Protein AF-A0A1T0CC29-F1 (afdb_monomer_lite)

Secondary structure (DSSP, 8-state):
-HHHHHHHHHHHHHHHHHHHHHSPPPPGGGSPPTT---SPEEPTTT-PEE---TT---------HHHHHHHHHHHHHHHHHHHHHHHHTT-HHHHHHHHHHHHHHHTT---SSHHHHHHHHHHHHT-

Foldseek 3Di:
DVVVVVVVVVVVVVVVVCCCVVPPPDDPVVDDDDPDPPDFDAAPQPRHGDDPDPPPPDPPPPDPPPPVVCVLVVVLVVLVVVLVVCVVVVPVVSNVVSVVVNVVVVVPHDHNDPVSVVVVCVVPVVD

Structure (mmCIF, N/CA/C/O backbone):
data_AF-A0A1T0CC29-F1
#
_entry.id   AF-A0A1T0CC29-F1
#
loop_
_atom_site.group_PDB
_atom_site.id
_atom_site.type_symbol
_atom_site.label_atom_id
_atom_site.label_alt_id
_atom_site.label_comp_id
_atom_site.label_asym_id
_atom_site.label_entity_id
_atom_site.label_seq_id
_atom_site.pdbx_PDB_ins_code
_atom_site.Cartn_x
_atom_site.Cartn_y
_atom_site.Cartn_z
_atom_site.occupancy
_atom_site.B_iso_or_equiv
_atom_site.auth_seq_id
_atom_site.auth_comp_id
_atom_site.auth_asym_id
_atom_site.auth_atom_id
_atom_site.pdbx_PDB_model_num
ATOM 1 N N . MET A 1 1 ? 28.973 0.158 -42.341 1.00 74.31 1 MET A N 1
ATOM 2 C CA . MET A 1 1 ? 28.301 -1.069 -41.853 1.00 74.31 1 MET A CA 1
ATOM 3 C C . MET A 1 1 ? 28.835 -1.481 -40.480 1.00 74.31 1 MET A C 1
ATOM 5 O O . MET A 1 1 ? 28.083 -1.382 -39.524 1.00 74.31 1 MET A O 1
ATOM 9 N N . PHE A 1 2 ? 30.124 -1.812 -40.326 1.00 85.44 2 PHE A N 1
ATOM 10 C CA . PHE A 1 2 ? 30.694 -2.274 -39.042 1.00 85.44 2 PHE A CA 1
ATOM 11 C C . PHE A 1 2 ? 30.529 -1.283 -37.868 1.00 85.44 2 PHE A C 1
ATOM 13 O O . PHE A 1 2 ? 30.089 -1.675 -36.795 1.00 85.44 2 PHE A O 1
ATOM 20 N N . ALA A 1 3 ? 30.774 0.013 -38.098 1.00 90.25 3 ALA A N 1
ATOM 21 C CA . ALA A 1 3 ? 30.620 1.057 -37.074 1.00 90.25 3 ALA A CA 1
ATOM 22 C C . ALA A 1 3 ? 29.175 1.236 -36.564 1.00 90.25 3 ALA A C 1
ATOM 24 O O . ALA A 1 3 ? 28.957 1.625 -35.425 1.00 90.25 3 ALA A O 1
ATOM 25 N N . PHE A 1 4 ? 28.174 0.943 -37.395 1.00 94.19 4 PHE A N 1
ATOM 26 C CA . PHE A 1 4 ? 26.773 1.019 -36.979 1.00 94.19 4 PHE A CA 1
ATOM 27 C C . PHE A 1 4 ? 26.412 -0.152 -36.054 1.00 94.19 4 PHE A C 1
ATOM 29 O O . PHE A 1 4 ? 25.737 0.025 -35.044 1.00 94.19 4 PHE A O 1
ATOM 36 N N . ILE A 1 5 ? 26.936 -1.341 -36.364 1.00 94.81 5 ILE A N 1
ATOM 37 C CA . ILE A 1 5 ? 26.711 -2.563 -35.584 1.00 94.81 5 ILE A CA 1
ATOM 38 C C . ILE A 1 5 ? 27.358 -2.450 -34.197 1.00 94.81 5 ILE A C 1
ATOM 40 O O . ILE A 1 5 ? 26.744 -2.826 -33.200 1.00 94.81 5 ILE A O 1
ATOM 44 N N . THR A 1 6 ? 28.568 -1.889 -34.106 1.00 94.88 6 THR A N 1
ATOM 45 C CA . THR A 1 6 ? 29.257 -1.713 -32.817 1.00 94.88 6 THR A CA 1
ATOM 46 C C . THR A 1 6 ? 28.526 -0.733 -31.899 1.00 94.88 6 THR A C 1
ATOM 48 O O . THR A 1 6 ? 28.416 -0.996 -30.703 1.00 94.88 6 THR A O 1
ATOM 51 N N . ILE A 1 7 ? 27.964 0.351 -32.445 1.00 95.81 7 ILE A N 1
ATOM 52 C CA . ILE A 1 7 ? 27.182 1.327 -31.671 1.00 95.81 7 ILE A CA 1
ATOM 53 C C . ILE A 1 7 ? 25.928 0.678 -31.069 1.00 95.81 7 ILE A C 1
ATOM 55 O O . ILE A 1 7 ? 25.677 0.865 -29.882 1.00 95.81 7 ILE A O 1
ATOM 59 N N . LEU A 1 8 ? 25.182 -0.127 -31.835 1.00 95.81 8 LEU A N 1
ATOM 60 C CA . LEU A 1 8 ? 23.988 -0.826 -31.330 1.00 95.81 8 LEU A CA 1
ATOM 61 C C . LEU A 1 8 ? 24.307 -1.814 -30.198 1.00 95.81 8 LEU A C 1
ATOM 63 O O . LEU A 1 8 ? 23.538 -1.945 -29.243 1.00 95.81 8 LEU A O 1
ATOM 67 N N . PHE A 1 9 ? 25.449 -2.499 -30.281 1.00 96.62 9 PHE A N 1
ATOM 68 C CA . PHE A 1 9 ? 25.894 -3.405 -29.223 1.00 96.62 9 PHE A CA 1
ATOM 69 C C . PHE A 1 9 ? 26.269 -2.649 -27.946 1.00 96.62 9 PHE A C 1
ATOM 71 O O . PHE A 1 9 ? 25.841 -3.027 -26.855 1.00 96.62 9 PHE A O 1
ATOM 78 N N . ILE A 1 10 ? 27.029 -1.558 -28.080 1.00 96.44 10 ILE A N 1
ATOM 79 C CA . ILE A 1 10 ? 27.452 -0.733 -26.945 1.00 96.44 10 ILE A CA 1
ATOM 80 C C . ILE A 1 10 ? 26.234 -0.131 -26.237 1.00 96.44 10 ILE A C 1
ATOM 82 O O . ILE A 1 10 ? 26.121 -0.248 -25.018 1.00 96.44 10 ILE A O 1
ATOM 86 N N . THR A 1 11 ? 25.287 0.455 -26.974 1.00 94.81 11 THR A N 1
ATOM 87 C CA . THR A 1 11 ? 24.081 1.040 -26.369 1.00 94.81 11 THR A CA 1
ATOM 88 C C . THR A 1 11 ? 23.212 -0.015 -25.686 1.00 94.81 11 THR A C 1
ATOM 90 O O . THR A 1 11 ? 22.706 0.247 -24.597 1.00 94.81 11 THR A O 1
ATOM 93 N N . SER A 1 12 ? 23.100 -1.224 -26.246 1.00 94.38 12 SER A N 1
ATOM 94 C CA . SER A 1 12 ? 22.354 -2.332 -25.629 1.00 94.38 12 SER A CA 1
ATOM 95 C C . SER A 1 12 ? 22.965 -2.782 -24.299 1.00 94.38 12 SER A C 1
ATOM 97 O O . SER A 1 12 ? 22.245 -2.956 -23.315 1.00 94.38 12 SER A O 1
ATOM 99 N N . ILE A 1 13 ? 24.294 -2.926 -24.240 1.00 96.31 13 ILE A N 1
ATOM 100 C CA . ILE A 1 13 ? 25.009 -3.306 -23.011 1.00 96.31 13 ILE A CA 1
ATOM 101 C C . ILE A 1 13 ? 24.879 -2.208 -21.952 1.00 96.31 13 ILE A C 1
ATOM 103 O O . ILE A 1 13 ? 24.594 -2.501 -20.789 1.00 96.31 13 ILE A O 1
ATOM 107 N N . ILE A 1 14 ? 25.042 -0.944 -22.354 1.00 94.94 14 ILE A N 1
ATOM 108 C CA . ILE A 1 14 ? 24.904 0.206 -21.456 1.00 94.94 14 ILE A CA 1
ATOM 109 C C . ILE A 1 14 ? 23.484 0.262 -20.881 1.00 94.94 14 ILE A C 1
ATOM 111 O O . ILE A 1 14 ? 23.326 0.323 -19.663 1.00 94.94 14 ILE A O 1
ATOM 115 N N . MET A 1 15 ? 22.451 0.178 -21.726 1.00 93.44 15 MET A N 1
ATOM 116 C CA . MET A 1 15 ? 21.058 0.167 -21.272 1.00 93.44 15 MET A CA 1
ATOM 117 C C . MET A 1 15 ? 20.790 -0.987 -20.303 1.00 93.44 15 MET A C 1
ATOM 119 O O . MET A 1 15 ? 20.244 -0.752 -19.228 1.00 93.44 15 MET A O 1
ATOM 123 N N . TRP A 1 16 ? 21.227 -2.211 -20.616 1.00 93.12 16 TRP A N 1
ATOM 124 C CA . TRP A 1 16 ? 21.063 -3.361 -19.720 1.00 93.12 16 TRP A CA 1
ATOM 125 C C . TRP A 1 16 ? 21.700 -3.133 -18.341 1.00 93.12 16 TRP A C 1
ATOM 127 O O . TRP A 1 16 ? 21.058 -3.386 -17.318 1.00 93.12 16 TRP A O 1
ATOM 137 N N . GLY A 1 17 ? 22.927 -2.604 -18.301 1.00 94.38 17 GLY A N 1
ATOM 138 C CA . GLY A 1 17 ? 23.616 -2.277 -17.051 1.00 94.38 17 GLY A CA 1
ATOM 139 C C . GLY A 1 17 ? 22.861 -1.233 -16.225 1.00 94.38 17 GLY A C 1
ATOM 140 O O . GLY A 1 17 ? 22.626 -1.439 -15.033 1.00 94.38 17 GLY A O 1
ATOM 141 N N . PHE A 1 18 ? 22.401 -0.154 -16.866 1.00 93.31 18 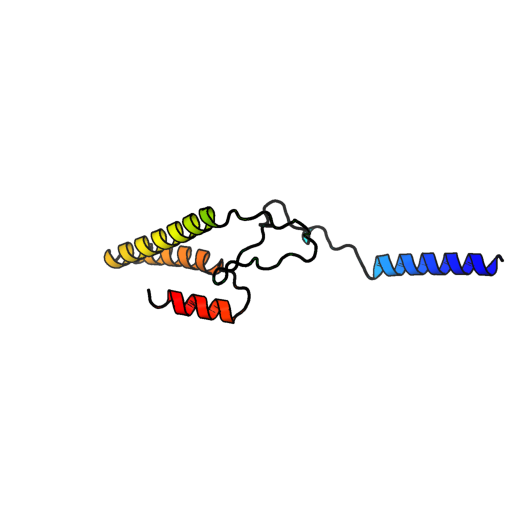PHE A N 1
ATOM 142 C CA . PHE A 1 18 ? 21.604 0.881 -16.203 1.00 93.31 18 PHE A CA 1
ATOM 143 C C . PHE A 1 18 ? 20.280 0.343 -15.662 1.00 93.31 18 PHE A C 1
ATOM 145 O O . PHE A 1 18 ? 19.956 0.606 -14.506 1.00 93.31 18 PHE A O 1
ATOM 152 N N . PHE A 1 19 ? 19.536 -0.447 -16.438 1.00 90.81 19 PHE A N 1
ATOM 153 C CA . PHE A 1 19 ? 18.282 -1.039 -15.964 1.00 90.81 19 PHE A CA 1
ATOM 154 C C . PHE A 1 19 ? 18.506 -1.984 -14.782 1.00 90.81 19 PHE A C 1
ATOM 156 O O . PHE A 1 19 ? 17.722 -1.983 -13.836 1.00 90.81 19 PHE A O 1
ATOM 163 N N . LYS A 1 20 ? 19.600 -2.750 -14.790 1.00 89.12 20 LYS A N 1
ATOM 164 C CA . LYS A 1 20 ? 19.941 -3.663 -13.696 1.00 89.12 20 LYS A CA 1
ATOM 165 C C . LYS A 1 20 ? 20.341 -2.933 -12.409 1.00 89.12 20 LYS A C 1
ATOM 167 O O . LYS A 1 20 ? 20.078 -3.460 -11.326 1.00 89.12 20 LYS A O 1
ATOM 172 N N . PHE A 1 21 ? 20.978 -1.768 -12.532 1.00 89.75 21 PHE A N 1
ATOM 173 C CA . PHE A 1 21 ? 21.446 -0.962 -11.404 1.00 89.75 21 PHE A CA 1
ATOM 174 C C . PHE A 1 21 ? 20.370 -0.018 -10.849 1.00 89.75 21 PHE A C 1
ATOM 176 O O . PHE A 1 21 ? 20.172 0.019 -9.641 1.00 89.75 21 PHE A O 1
ATOM 183 N N . MET A 1 22 ? 19.666 0.723 -11.712 1.00 90.94 22 MET A N 1
ATOM 184 C CA . MET A 1 22 ? 18.661 1.717 -11.307 1.00 90.94 22 MET A CA 1
ATOM 185 C C . MET A 1 22 ? 17.360 1.066 -10.824 1.00 90.94 22 MET A C 1
ATOM 187 O O . MET A 1 22 ? 16.706 1.594 -9.930 1.00 90.94 22 MET A O 1
ATOM 191 N N . TYR A 1 23 ? 16.999 -0.094 -11.376 1.00 86.06 23 TYR A N 1
ATOM 192 C CA . TYR A 1 23 ? 15.800 -0.836 -10.991 1.00 86.06 23 TYR A CA 1
ATOM 193 C C . TYR A 1 23 ? 16.194 -2.200 -10.419 1.00 86.06 23 TYR A C 1
ATOM 195 O O . TYR A 1 23 ? 15.954 -3.242 -11.045 1.00 86.06 23 TYR A O 1
ATOM 203 N N . PRO A 1 24 ? 16.836 -2.232 -9.232 1.00 83.25 24 PRO A N 1
ATOM 204 C CA . PRO A 1 24 ? 17.089 -3.492 -8.564 1.00 83.25 24 PRO A CA 1
ATOM 205 C C . PRO A 1 24 ? 15.740 -4.160 -8.289 1.00 83.25 24 PRO A C 1
ATOM 207 O O . PRO A 1 24 ? 14.792 -3.523 -7.829 1.00 83.25 24 PRO A O 1
ATOM 210 N N . LYS A 1 25 ? 15.640 -5.458 -8.599 1.00 80.75 25 LYS A N 1
ATOM 211 C CA . LYS A 1 25 ? 14.434 -6.230 -8.282 1.00 80.75 25 LYS A CA 1
ATOM 212 C C . LYS A 1 25 ? 14.150 -6.080 -6.783 1.00 80.75 25 LYS A C 1
ATOM 214 O O . LYS A 1 25 ? 15.087 -6.265 -5.999 1.00 80.75 25 LYS A O 1
ATOM 219 N N . PRO A 1 26 ? 12.907 -5.758 -6.390 1.00 81.25 26 PRO A N 1
ATOM 220 C CA . PRO A 1 26 ? 12.583 -5.555 -4.992 1.00 81.25 26 PRO A CA 1
ATOM 221 C C . PRO A 1 26 ? 12.895 -6.836 -4.201 1.00 81.25 26 PRO A C 1
ATOM 223 O O . PR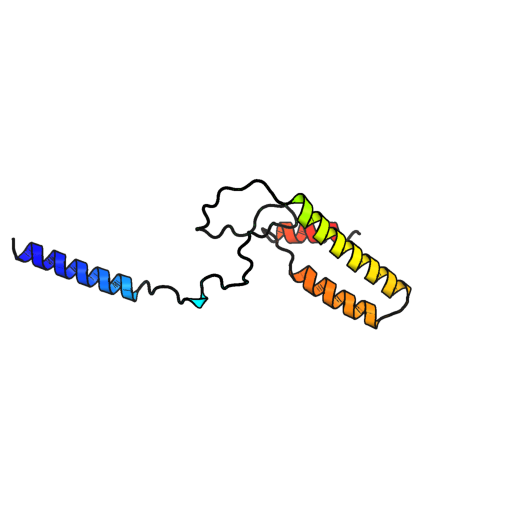O A 1 26 ? 12.761 -7.948 -4.732 1.00 81.25 26 PRO A O 1
ATOM 226 N N . PRO A 1 27 ? 13.370 -6.704 -2.956 1.00 81.94 27 PRO A N 1
ATOM 227 C CA . PRO A 1 27 ? 13.755 -7.850 -2.148 1.00 81.94 27 PRO A CA 1
ATOM 228 C C . PRO A 1 27 ? 12.532 -8.716 -1.814 1.00 81.94 27 PRO A C 1
ATOM 230 O O . PRO A 1 27 ? 11.417 -8.217 -1.681 1.00 81.94 27 PRO A O 1
ATOM 233 N N . LYS A 1 28 ? 12.730 -10.032 -1.672 1.00 76.75 28 LYS A N 1
ATOM 234 C CA . LYS A 1 28 ? 11.631 -11.017 -1.601 1.00 76.75 28 LYS A CA 1
ATOM 235 C C . LYS A 1 28 ? 10.655 -10.824 -0.428 1.00 76.75 28 LYS A C 1
ATOM 237 O O . LYS A 1 28 ? 9.523 -11.265 -0.530 1.00 76.75 28 LYS A O 1
ATOM 242 N N . TYR A 1 29 ? 11.059 -10.144 0.643 1.00 76.44 29 TYR A N 1
ATOM 243 C CA . TYR A 1 29 ? 10.187 -9.845 1.787 1.00 76.44 29 TYR A CA 1
ATOM 244 C C . TYR A 1 29 ? 9.146 -8.747 1.509 1.00 76.44 29 TYR A C 1
ATOM 246 O O . TYR A 1 29 ? 8.271 -8.528 2.335 1.00 76.44 29 TYR A O 1
ATOM 254 N N . SER A 1 30 ? 9.265 -8.023 0.390 1.00 72.19 30 SER A N 1
ATOM 255 C CA . SER A 1 30 ? 8.282 -7.009 -0.032 1.00 72.19 30 SER A CA 1
ATOM 256 C C . SER A 1 30 ? 7.049 -7.607 -0.713 1.00 72.19 30 SER A C 1
ATOM 258 O O . SER A 1 30 ? 6.082 -6.893 -0.973 1.00 72.19 30 SER A O 1
ATOM 260 N N . TYR A 1 31 ? 7.091 -8.905 -1.017 1.00 75.69 31 TYR A N 1
ATOM 261 C CA . TYR A 1 31 ? 5.934 -9.644 -1.495 1.00 75.69 31 TYR A CA 1
ATOM 262 C C . TYR A 1 31 ? 5.074 -10.092 -0.306 1.00 75.69 31 TYR A C 1
ATOM 264 O O . TYR A 1 31 ? 5.622 -10.286 0.782 1.00 75.69 31 TYR A O 1
ATOM 272 N N . PRO A 1 32 ? 3.759 -10.289 -0.512 1.00 70.19 32 PRO A N 1
ATOM 273 C CA . PRO A 1 32 ? 2.889 -10.879 0.499 1.00 70.19 32 PRO A CA 1
ATOM 274 C C . PRO A 1 32 ? 3.446 -12.223 0.970 1.00 70.19 32 PRO A C 1
ATOM 276 O O . PRO A 1 32 ? 3.807 -13.070 0.147 1.00 70.19 32 PRO A O 1
ATOM 279 N N . GLN A 1 33 ? 3.550 -12.401 2.281 1.00 72.06 33 GLN A N 1
ATOM 280 C CA . GLN A 1 33 ? 4.031 -13.631 2.897 1.00 72.06 33 GLN A CA 1
ATOM 281 C C . GLN A 1 33 ? 2.873 -14.615 3.107 1.00 72.06 33 GLN A C 1
ATOM 283 O O . GLN A 1 33 ? 1.696 -14.250 3.084 1.00 72.06 33 GLN A O 1
ATOM 288 N N . GLU A 1 34 ? 3.201 -15.892 3.298 1.00 65.00 34 GLU A N 1
ATOM 289 C CA . GLU A 1 34 ? 2.214 -16.922 3.624 1.00 65.00 34 GLU A CA 1
ATOM 290 C C . GLU A 1 34 ? 1.550 -16.580 4.969 1.00 65.00 34 GLU A C 1
ATOM 292 O O . GLU A 1 34 ? 2.194 -16.603 6.014 1.00 65.00 34 GLU A O 1
ATOM 297 N N . GLY A 1 35 ? 0.265 -16.216 4.933 1.00 64.88 35 GLY A N 1
ATOM 298 C CA . GLY A 1 35 ? -0.496 -15.767 6.105 1.00 64.88 35 GLY A CA 1
ATOM 299 C C . GLY A 1 35 ? -0.870 -14.281 6.099 1.00 64.88 35 GLY A C 1
ATOM 300 O O . GLY A 1 35 ? -1.702 -13.875 6.912 1.00 64.88 35 GLY A O 1
ATOM 301 N N . ASP A 1 36 ? -0.340 -13.484 5.168 1.00 60.81 36 ASP A N 1
ATOM 302 C CA . ASP A 1 36 ? -0.774 -12.098 4.999 1.00 60.81 36 ASP A CA 1
ATOM 303 C C . ASP A 1 36 ? -2.187 -12.031 4.403 1.00 60.81 36 ASP A C 1
ATOM 305 O O . ASP A 1 36 ? -2.535 -12.724 3.441 1.00 60.81 36 ASP A O 1
ATOM 309 N N . VAL A 1 37 ? -3.022 -11.156 4.967 1.00 58.75 37 VAL A N 1
ATOM 310 C CA . VAL A 1 37 ? -4.387 -10.918 4.484 1.00 58.75 37 VAL A CA 1
ATOM 311 C C . VAL A 1 37 ? -4.317 -10.110 3.186 1.00 58.75 37 VAL A C 1
ATOM 313 O O . VAL A 1 37 ? -4.333 -8.883 3.199 1.00 58.75 37 VAL A O 1
ATOM 316 N N . ILE A 1 38 ? -4.234 -10.820 2.060 1.00 61.44 38 ILE A N 1
ATOM 317 C CA . ILE A 1 38 ? -4.245 -10.262 0.696 1.00 61.44 38 ILE A CA 1
ATOM 318 C C . ILE A 1 38 ? -5.650 -9.916 0.186 1.00 61.44 38 ILE A C 1
ATOM 320 O O . ILE A 1 38 ? -5.793 -9.340 -0.890 1.00 61.44 38 ILE A O 1
ATOM 324 N N . SER A 1 39 ? -6.701 -10.273 0.931 1.00 61.97 39 SER A N 1
ATOM 325 C CA . SER A 1 39 ? -8.067 -9.945 0.534 1.00 61.97 39 SER A CA 1
ATOM 326 C C . SER A 1 39 ? -8.302 -8.434 0.625 1.00 61.97 39 SER A C 1
ATOM 328 O O . SER A 1 39 ? -7.939 -7.841 1.648 1.00 61.97 39 SER A O 1
ATOM 330 N N . PRO A 1 40 ? -8.961 -7.815 -0.369 1.00 64.31 40 PRO A N 1
ATOM 331 C CA . PRO A 1 40 ? -9.329 -6.409 -0.298 1.00 64.31 40 PRO A CA 1
ATOM 332 C C . PRO A 1 40 ? -10.199 -6.175 0.938 1.00 64.31 40 PRO A C 1
ATOM 334 O O . PRO A 1 40 ? -11.234 -6.820 1.118 1.00 64.31 40 PRO A O 1
ATOM 337 N N . ARG A 1 41 ? -9.759 -5.271 1.815 1.00 70.50 41 ARG A N 1
ATOM 338 C CA . ARG A 1 41 ? -10.554 -4.869 2.979 1.00 70.50 41 ARG A CA 1
ATOM 339 C C . ARG A 1 41 ? -11.630 -3.900 2.523 1.00 70.50 41 ARG A C 1
ATOM 341 O O . ARG A 1 41 ? -11.366 -3.085 1.651 1.00 70.50 41 ARG A O 1
ATOM 348 N N . LEU A 1 42 ? -12.830 -3.989 3.076 1.00 76.25 42 LEU A N 1
ATOM 349 C CA . LEU A 1 42 ? -13.931 -3.083 2.746 1.00 76.25 42 LEU A CA 1
ATOM 350 C C . LEU A 1 42 ? -13.935 -1.905 3.716 1.00 76.25 42 LEU A C 1
ATOM 352 O O . LEU A 1 42 ? -13.433 -2.016 4.830 1.00 76.25 42 LEU A O 1
ATOM 356 N N . CYS A 1 43 ? -14.480 -0.775 3.278 1.00 80.94 43 CYS A N 1
ATOM 357 C CA . CYS A 1 43 ? -14.642 0.385 4.132 1.00 80.94 43 CYS A CA 1
ATOM 358 C C . CYS A 1 43 ? -15.838 0.186 5.030 1.00 80.94 43 CYS A C 1
ATOM 360 O O . CYS A 1 43 ? -16.930 -0.091 4.542 1.00 80.94 43 CYS A O 1
ATOM 362 N N . ASP A 1 44 ? -15.642 0.394 6.322 1.00 79.75 44 ASP A N 1
ATOM 363 C CA . ASP A 1 44 ? -16.696 0.161 7.302 1.00 79.75 44 ASP A CA 1
ATOM 364 C C . ASP A 1 44 ? -17.833 1.196 7.233 1.00 79.75 44 ASP A C 1
ATOM 366 O O . ASP A 1 44 ? -18.934 0.931 7.710 1.00 79.75 44 ASP A O 1
ATOM 370 N N . GLU A 1 45 ? -17.602 2.347 6.587 1.00 81.06 45 GLU A N 1
ATOM 371 C CA . GLU A 1 45 ? -18.628 3.380 6.380 1.00 81.06 45 GLU A CA 1
ATOM 372 C C . GLU A 1 45 ? -19.378 3.216 5.046 1.00 81.06 45 GLU A C 1
ATOM 374 O O . GLU A 1 45 ? -20.603 3.318 5.006 1.00 81.06 45 GLU A O 1
ATOM 379 N N . CYS A 1 46 ? -18.667 2.956 3.938 1.00 80.69 46 CYS A N 1
ATOM 380 C CA . CYS A 1 46 ? -19.261 2.942 2.590 1.00 80.69 46 CYS A CA 1
ATOM 381 C C . CYS A 1 46 ? -19.281 1.572 1.895 1.00 80.69 46 CYS A C 1
ATOM 383 O O . CYS A 1 46 ? -19.859 1.449 0.818 1.00 80.69 46 CYS A O 1
ATOM 385 N N . GLY A 1 47 ? -18.644 0.548 2.465 1.00 73.75 47 GLY A N 1
ATOM 386 C CA . GLY A 1 47 ? -18.622 -0.812 1.924 1.00 73.75 47 GLY A CA 1
ATOM 387 C C . GLY A 1 47 ? -17.771 -1.008 0.665 1.00 73.75 47 GLY A C 1
ATOM 388 O O . GLY A 1 47 ? -17.803 -2.093 0.091 1.00 73.75 47 GLY A O 1
ATOM 389 N N . TYR A 1 48 ? -17.010 -0.004 0.218 1.00 76.56 48 TYR A N 1
ATOM 390 C CA . TYR A 1 48 ? -16.112 -0.123 -0.939 1.00 76.56 48 TYR A CA 1
ATOM 391 C C . TYR A 1 48 ? -14.736 -0.689 -0.549 1.00 76.56 48 TYR A C 1
ATOM 393 O O . TYR A 1 48 ? -14.253 -0.390 0.541 1.00 76.56 48 TYR A O 1
ATOM 401 N N . PRO A 1 49 ? -14.067 -1.473 -1.418 1.00 69.38 49 PRO A N 1
ATOM 402 C CA . PRO A 1 49 ? -12.754 -2.038 -1.119 1.00 69.38 49 PRO A CA 1
ATOM 403 C C . PRO A 1 49 ? -11.668 -0.954 -1.020 1.00 69.38 49 PRO A C 1
ATOM 405 O O . PRO A 1 49 ? -11.439 -0.198 -1.965 1.00 69.38 49 PRO A O 1
ATOM 408 N N . LEU A 1 50 ? -10.965 -0.896 0.112 1.00 64.81 50 LEU A N 1
ATOM 409 C CA . LEU A 1 50 ? -9.762 -0.099 0.303 1.00 64.81 50 LEU A CA 1
ATOM 410 C C . LEU A 1 50 ? -8.568 -0.798 -0.332 1.00 64.81 50 LEU A C 1
ATOM 412 O O . LEU A 1 50 ? -8.317 -1.975 -0.086 1.00 64.81 50 LEU A O 1
ATOM 416 N N . ALA A 1 51 ? -7.801 -0.020 -1.092 1.00 58.38 51 ALA A N 1
ATOM 417 C CA . ALA A 1 51 ? -6.559 -0.443 -1.721 1.00 58.38 51 ALA A CA 1
ATOM 418 C C . ALA A 1 51 ? -6.721 -1.710 -2.576 1.00 58.38 51 ALA A C 1
ATOM 420 O O . ALA A 1 51 ? -6.206 -2.780 -2.262 1.00 58.38 51 ALA A O 1
ATOM 421 N N . GLN A 1 52 ? -7.353 -1.564 -3.743 1.00 52.34 52 GLN A N 1
ATOM 422 C CA . GLN A 1 52 ? -6.959 -2.422 -4.855 1.00 52.34 52 GLN A CA 1
ATOM 423 C C . GLN A 1 52 ? -5.485 -2.133 -5.139 1.00 52.34 52 GLN A C 1
ATOM 425 O O . GLN A 1 52 ? -5.119 -1.050 -5.605 1.00 52.34 52 GLN A O 1
ATOM 430 N N . TYR A 1 53 ? -4.625 -3.086 -4.790 1.00 42.00 53 TYR A N 1
ATOM 431 C CA . TYR A 1 53 ? -3.234 -3.079 -5.209 1.00 42.00 53 TYR A CA 1
ATOM 432 C C . TYR A 1 53 ? -3.212 -2.859 -6.728 1.00 42.00 53 TYR A C 1
ATOM 434 O O . TYR A 1 53 ? -3.867 -3.608 -7.459 1.00 42.00 53 TYR A O 1
ATOM 442 N N . ARG A 1 54 ? -2.519 -1.814 -7.211 1.00 41.81 54 ARG A N 1
ATOM 443 C CA . ARG A 1 54 ? -2.374 -1.535 -8.652 1.00 41.81 54 ARG A CA 1
ATOM 444 C C . ARG A 1 54 ? -1.626 -2.705 -9.302 1.00 41.81 54 ARG A C 1
ATOM 446 O O . ARG A 1 54 ? -0.405 -2.688 -9.392 1.00 41.81 54 ARG A O 1
ATOM 453 N N . GLY A 1 55 ? -2.358 -3.740 -9.696 1.00 43.81 55 GLY A N 1
ATOM 454 C CA . GLY A 1 55 ? -1.804 -4.997 -10.196 1.00 43.81 55 GLY A CA 1
ATOM 455 C C . GLY A 1 55 ? -2.717 -6.215 -10.029 1.00 43.81 55 GLY A C 1
ATOM 456 O O . GLY A 1 55 ? -2.501 -7.204 -10.719 1.00 43.81 55 GLY A O 1
ATOM 457 N N . VAL A 1 56 ? -3.747 -6.160 -9.177 1.00 39.72 56 VAL A N 1
ATOM 458 C CA . VAL A 1 56 ? -4.742 -7.241 -9.062 1.00 39.72 56 VAL A CA 1
ATOM 459 C C . VAL A 1 56 ? -5.883 -6.954 -10.043 1.00 39.72 56 VAL A C 1
ATOM 461 O O . VAL A 1 56 ? -6.737 -6.115 -9.778 1.00 39.72 56 VAL A O 1
ATOM 464 N N . ILE A 1 57 ? -5.864 -7.608 -11.209 1.00 44.69 57 ILE A N 1
ATOM 465 C CA . ILE A 1 57 ? -6.897 -7.509 -12.270 1.00 44.69 57 ILE A CA 1
ATOM 466 C C . ILE A 1 57 ? -7.973 -8.588 -12.052 1.00 44.69 57 ILE A C 1
ATOM 468 O O . ILE A 1 57 ? -8.608 -9.064 -12.990 1.00 44.69 57 ILE A O 1
ATOM 472 N N . GLU A 1 58 ? -8.164 -9.041 -10.813 1.00 48.34 58 GLU A N 1
ATOM 473 C CA . GLU A 1 58 ? -9.234 -9.993 -10.542 1.00 48.34 58 GLU A CA 1
ATOM 474 C C . GLU A 1 58 ? -10.577 -9.292 -10.794 1.00 48.34 58 GLU A C 1
ATOM 476 O O . GLU A 1 58 ? -10.814 -8.20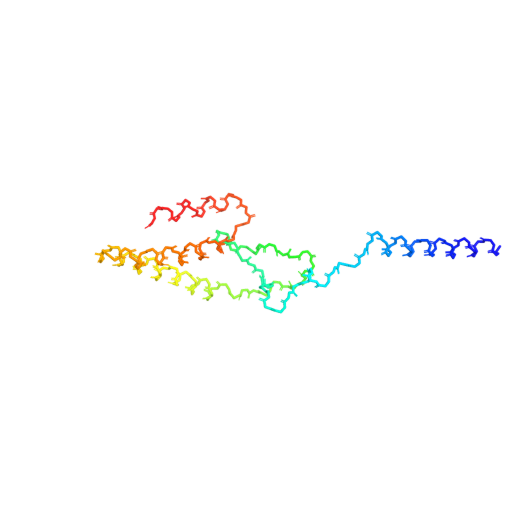4 -10.254 1.00 48.34 58 GLU A O 1
ATOM 481 N N . PRO A 1 59 ? -11.445 -9.858 -11.654 1.00 49.53 59 PRO A N 1
ATOM 482 C CA . PRO A 1 59 ? -12.778 -9.320 -11.840 1.00 49.53 59 PRO A CA 1
ATOM 483 C C . PRO A 1 59 ? -13.498 -9.373 -10.497 1.00 49.53 59 PRO A C 1
ATOM 485 O O . PRO A 1 59 ? -13.338 -10.323 -9.731 1.00 49.53 59 PRO A O 1
ATOM 488 N N . ILE A 1 60 ? -14.284 -8.336 -10.221 1.00 51.53 60 ILE A N 1
ATOM 489 C CA . ILE A 1 60 ? -15.125 -8.232 -9.033 1.00 51.53 60 ILE A CA 1
ATOM 490 C C . ILE A 1 60 ? -16.063 -9.444 -9.049 1.00 51.53 60 ILE A C 1
ATOM 492 O O . ILE A 1 60 ? -17.084 -9.429 -9.731 1.00 51.53 60 ILE A O 1
ATOM 496 N N . ILE A 1 61 ? -15.706 -10.519 -8.347 1.00 50.84 61 ILE A N 1
ATOM 497 C CA . ILE A 1 61 ? -16.671 -11.563 -8.031 1.00 50.84 61 ILE A CA 1
ATOM 498 C C . ILE A 1 61 ? -17.621 -10.897 -7.046 1.00 50.84 61 ILE A C 1
ATOM 500 O O . ILE A 1 61 ? -17.201 -10.458 -5.972 1.00 50.84 61 ILE A O 1
ATOM 504 N N . GLU A 1 62 ? -18.877 -10.741 -7.455 1.00 55.22 62 GLU A N 1
ATOM 505 C CA . GLU A 1 62 ? -19.952 -10.266 -6.596 1.00 55.22 62 GLU A CA 1
ATOM 506 C C . GLU A 1 62 ? -19.918 -11.030 -5.262 1.00 55.22 62 GLU A C 1
ATOM 508 O O . GLU A 1 62 ? -20.221 -12.214 -5.193 1.00 55.22 62 GLU A O 1
ATOM 513 N N . GLN A 1 63 ? -19.497 -10.310 -4.220 1.00 50.16 63 GLN A N 1
ATOM 514 C CA . GLN A 1 63 ? -19.816 -10.477 -2.803 1.00 50.16 63 GLN A CA 1
ATOM 515 C C . GLN A 1 63 ? -19.656 -11.868 -2.153 1.00 50.16 63 GLN A C 1
ATOM 517 O O . GLN A 1 63 ? -20.440 -12.787 -2.373 1.00 50.16 63 GLN A O 1
ATOM 522 N N . PRO A 1 64 ? -18.874 -11.899 -1.059 1.00 45.47 64 PRO A N 1
ATOM 523 C CA . PRO A 1 64 ? -19.287 -12.569 0.164 1.00 45.47 64 PRO A CA 1
ATOM 524 C C . PRO A 1 64 ? -19.389 -11.529 1.297 1.00 45.47 64 PRO A C 1
ATOM 526 O O . PRO A 1 64 ? -18.731 -11.650 2.328 1.00 45.47 64 PRO A O 1
ATOM 529 N N . SER A 1 65 ? -20.154 -10.448 1.095 1.00 49.25 65 SER A N 1
ATOM 530 C CA . SER A 1 65 ? -20.212 -9.301 2.021 1.00 49.25 65 SER A CA 1
ATOM 531 C C . SER A 1 65 ? -21.327 -9.380 3.069 1.00 49.25 65 SER A C 1
ATOM 533 O O . SER A 1 65 ? -21.230 -8.720 4.098 1.00 49.25 65 SER A O 1
ATOM 535 N N . ALA A 1 66 ? -22.361 -10.206 2.882 1.00 46.38 66 ALA A N 1
ATOM 536 C CA . ALA A 1 66 ? -23.469 -10.262 3.842 1.00 46.38 66 ALA A CA 1
ATOM 537 C C . ALA A 1 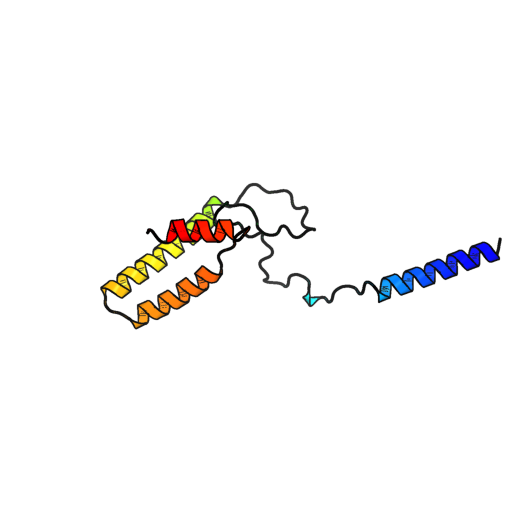66 ? -23.147 -11.097 5.095 1.00 46.38 66 ALA A C 1
ATOM 539 O O . ALA A 1 66 ? -23.521 -10.718 6.196 1.00 46.38 66 ALA A O 1
ATOM 540 N N . GLN A 1 67 ? -22.431 -12.217 4.957 1.00 47.72 67 GLN A N 1
ATOM 541 C CA . GLN A 1 67 ? -22.291 -13.195 6.048 1.00 47.72 67 GLN A CA 1
ATOM 542 C C . GLN A 1 67 ? -21.149 -12.866 7.020 1.00 47.72 67 GLN A C 1
ATOM 544 O O . GLN A 1 67 ? -21.295 -13.066 8.227 1.00 47.72 67 GLN A O 1
ATOM 549 N N . LYS A 1 68 ? -20.030 -12.315 6.526 1.00 47.72 68 LYS A N 1
ATOM 550 C CA . LYS A 1 68 ? -18.902 -11.907 7.383 1.00 47.72 68 LYS A CA 1
ATOM 551 C C . LYS A 1 68 ? -19.204 -10.615 8.141 1.00 47.72 68 LYS A C 1
ATOM 553 O O . LYS A 1 68 ? -19.019 -10.579 9.350 1.00 47.72 68 LYS A O 1
ATOM 558 N N . LEU A 1 69 ? -19.830 -9.631 7.486 1.00 49.97 69 LEU A N 1
ATOM 559 C CA . LEU A 1 69 ? -20.248 -8.387 8.140 1.00 49.97 69 LEU A CA 1
ATOM 560 C C . LEU A 1 69 ? -21.246 -8.647 9.280 1.00 49.97 69 LEU A C 1
ATOM 562 O O . LEU A 1 69 ? -21.129 -8.042 10.343 1.00 49.97 69 LEU A O 1
ATOM 566 N N . THR A 1 70 ? -22.197 -9.577 9.111 1.00 49.31 70 THR A N 1
ATOM 567 C CA . THR A 1 70 ? -23.121 -9.959 10.194 1.00 49.31 70 THR A CA 1
ATOM 568 C C . THR A 1 70 ? -22.427 -10.686 11.339 1.00 49.31 70 THR A C 1
ATOM 570 O O . THR A 1 70 ? -22.811 -10.486 12.486 1.00 49.31 70 THR A O 1
ATOM 573 N N . ALA A 1 71 ? -21.408 -11.504 11.057 1.00 51.47 71 ALA A N 1
ATOM 574 C CA . ALA A 1 71 ? -20.664 -12.228 12.085 1.00 51.47 71 ALA A CA 1
ATOM 575 C C . ALA A 1 71 ? -19.755 -11.286 12.892 1.00 51.47 71 ALA A C 1
ATOM 577 O O . ALA A 1 71 ? -19.754 -11.341 14.121 1.00 51.47 71 ALA A O 1
ATOM 578 N N . ASP A 1 72 ? -19.066 -10.363 12.221 1.00 56.41 72 ASP A N 1
ATOM 579 C CA . ASP A 1 72 ? -18.160 -9.402 12.855 1.00 56.41 72 ASP A CA 1
ATOM 580 C C . ASP A 1 72 ? -18.939 -8.335 13.643 1.00 56.41 72 ASP A C 1
ATOM 582 O O . ASP A 1 72 ? -18.602 -8.030 14.790 1.00 56.41 72 ASP A O 1
ATOM 586 N N . THR A 1 73 ? -20.073 -7.851 13.114 1.00 56.91 73 THR A N 1
ATOM 587 C CA . THR A 1 73 ? -20.970 -6.952 13.866 1.00 56.91 73 THR A CA 1
ATOM 588 C C . THR A 1 73 ? -21.713 -7.655 15.002 1.00 56.91 73 THR A C 1
ATOM 590 O O . THR A 1 73 ? -21.935 -7.034 16.045 1.00 56.91 73 THR A O 1
ATOM 593 N N . ALA A 1 74 ? -22.088 -8.931 14.858 1.00 57.81 74 ALA A N 1
ATOM 594 C CA . ALA A 1 74 ? -22.669 -9.710 15.953 1.00 57.81 74 ALA A CA 1
ATOM 595 C C . ALA A 1 74 ? -21.647 -9.936 17.072 1.00 57.81 74 ALA A C 1
ATOM 597 O O . ALA A 1 74 ? -21.971 -9.732 18.240 1.00 57.81 74 ALA A O 1
ATOM 598 N N . ASN A 1 75 ? -20.401 -10.268 16.730 1.00 64.38 75 ASN A N 1
ATOM 599 C CA . ASN A 1 75 ? -19.319 -10.434 17.697 1.00 64.38 75 ASN A CA 1
ATOM 600 C C . ASN A 1 75 ? -18.989 -9.122 18.421 1.00 64.38 75 ASN A C 1
ATOM 602 O O . ASN A 1 75 ? -18.915 -9.118 19.650 1.00 64.38 75 ASN A O 1
ATOM 606 N N . ALA A 1 76 ? -18.909 -7.993 17.708 1.00 63.53 76 ALA A N 1
ATOM 607 C CA . ALA A 1 76 ? -18.703 -6.678 18.318 1.00 63.53 76 ALA A CA 1
ATOM 608 C C . ALA A 1 76 ? -19.868 -6.264 19.241 1.00 63.53 76 ALA A C 1
ATOM 610 O O . ALA A 1 76 ? -19.646 -5.743 20.337 1.00 63.53 76 ALA A O 1
ATOM 611 N N . LYS A 1 77 ? -21.122 -6.535 18.844 1.00 68.81 77 LYS A N 1
ATOM 612 C CA . LYS A 1 77 ? -22.306 -6.299 19.691 1.00 68.81 77 LYS A CA 1
ATOM 613 C C . LYS A 1 77 ? -22.295 -7.176 20.943 1.00 68.81 77 LYS A C 1
ATOM 615 O O . LYS A 1 77 ? -22.571 -6.666 22.027 1.00 68.81 77 LYS A O 1
ATOM 620 N N . ASN A 1 78 ? -21.930 -8.451 20.816 1.00 77.38 78 ASN A N 1
ATOM 621 C CA . ASN A 1 78 ? -21.812 -9.376 21.944 1.00 77.38 78 ASN A CA 1
ATOM 622 C C . ASN A 1 78 ? -20.722 -8.928 22.933 1.00 77.38 78 ASN A C 1
ATOM 624 O O . ASN A 1 78 ? -20.967 -8.918 24.139 1.00 77.38 78 ASN A O 1
ATOM 628 N N . LEU A 1 79 ? -19.559 -8.479 22.443 1.00 74.75 79 LEU A N 1
ATOM 629 C CA . LEU A 1 79 ? -18.468 -7.959 23.280 1.00 74.75 79 LEU A CA 1
ATOM 630 C C . LEU A 1 79 ? -18.891 -6.694 24.044 1.00 74.75 79 LEU A C 1
ATOM 632 O O . LEU A 1 79 ? -18.703 -6.592 25.257 1.00 74.75 79 LEU A O 1
ATOM 636 N N . ARG A 1 80 ? -19.550 -5.749 23.359 1.00 75.25 80 ARG A N 1
ATOM 637 C CA . ARG A 1 80 ? -20.065 -4.516 23.980 1.00 75.25 80 ARG A CA 1
ATOM 638 C C . ARG A 1 80 ? -21.163 -4.802 25.011 1.00 75.25 80 ARG A C 1
ATOM 640 O O . ARG A 1 80 ? -21.182 -4.176 26.070 1.00 75.25 80 ARG A O 1
ATOM 647 N N . GLN A 1 81 ? -22.039 -5.775 24.756 1.00 81.75 81 GLN A N 1
ATOM 648 C CA . GLN A 1 81 ? -23.039 -6.223 25.730 1.00 81.75 81 GLN A CA 1
ATOM 649 C C . GLN A 1 81 ? -22.395 -6.870 26.963 1.00 81.75 81 GLN A C 1
ATOM 651 O O . GLN 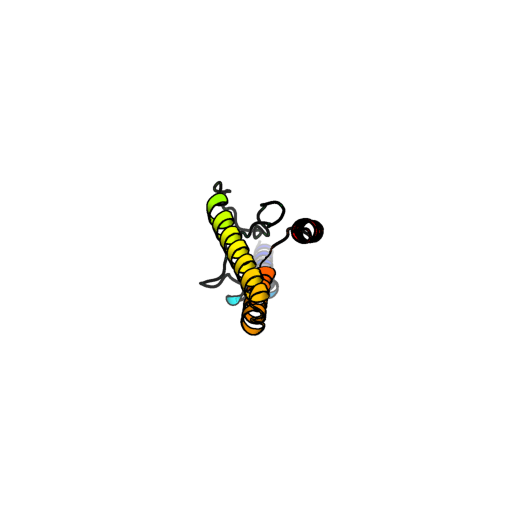A 1 81 ? -22.783 -6.550 28.086 1.00 81.75 81 GLN A O 1
ATOM 656 N N . GLN A 1 82 ? -21.384 -7.725 26.786 1.00 80.81 82 GLN A N 1
ATOM 657 C CA . GLN A 1 82 ? -20.650 -8.324 27.906 1.00 80.81 82 GLN A CA 1
ATOM 658 C C . GLN A 1 82 ? -19.959 -7.260 28.766 1.00 80.81 82 GLN A C 1
ATOM 660 O O . GLN A 1 82 ? -20.027 -7.335 29.994 1.00 80.81 82 GLN A O 1
ATOM 665 N N . ARG A 1 83 ? -19.402 -6.210 28.147 1.00 81.69 83 ARG A N 1
ATOM 666 C CA . ARG A 1 83 ? -18.830 -5.063 28.866 1.00 81.69 83 ARG A CA 1
ATOM 667 C C . ARG A 1 83 ? -19.882 -4.362 29.723 1.00 81.69 83 ARG A C 1
ATOM 669 O O . ARG A 1 83 ? -19.660 -4.150 30.910 1.00 81.69 83 ARG A O 1
ATOM 676 N N . GLN A 1 84 ? -21.056 -4.060 29.163 1.00 82.56 84 GLN A N 1
ATOM 677 C CA . GLN A 1 84 ? -22.153 -3.440 29.921 1.00 82.56 84 GLN A CA 1
ATOM 678 C C . GLN A 1 84 ? -22.603 -4.314 31.104 1.00 82.56 84 GLN A C 1
ATOM 680 O O . GLN A 1 84 ? -22.931 -3.794 32.171 1.00 82.56 84 GLN A O 1
ATOM 685 N N . MET A 1 85 ? -22.599 -5.641 30.946 1.00 81.44 85 MET A N 1
ATOM 686 C CA . MET A 1 85 ? -22.899 -6.574 32.035 1.00 81.44 85 MET A CA 1
ATOM 687 C C . MET A 1 85 ? -21.798 -6.604 33.106 1.00 81.44 85 MET A C 1
ATOM 689 O O . MET A 1 85 ? -22.124 -6.689 34.290 1.00 81.44 85 MET A O 1
ATOM 693 N N . ALA A 1 86 ? -20.521 -6.520 32.723 1.00 81.12 86 ALA A N 1
ATOM 694 C CA . ALA A 1 86 ? -19.386 -6.466 33.647 1.00 81.12 86 ALA A CA 1
ATOM 695 C C . ALA A 1 86 ? -19.359 -5.154 34.453 1.00 81.12 86 ALA A C 1
ATOM 697 O O . ALA A 1 86 ? -19.174 -5.195 35.670 1.00 81.12 86 ALA A O 1
ATOM 698 N N . VAL A 1 87 ? -19.670 -4.020 33.808 1.00 81.81 87 VAL A N 1
ATOM 699 C CA . VAL A 1 87 ? -19.845 -2.709 34.463 1.00 81.81 87 VAL A CA 1
ATOM 700 C C . VAL A 1 87 ? -20.990 -2.762 35.476 1.00 81.81 87 VAL A C 1
ATOM 702 O O . VAL A 1 87 ? -20.811 -2.388 36.631 1.00 81.81 87 VAL A O 1
ATOM 705 N N . LYS A 1 88 ? -22.156 -3.306 35.093 1.00 84.56 88 LYS A N 1
ATOM 706 C CA . LYS A 1 88 ? -23.300 -3.473 36.014 1.00 84.56 88 LYS A CA 1
ATOM 707 C C . LYS A 1 88 ? -22.996 -4.394 37.199 1.00 84.56 88 LYS A C 1
ATOM 709 O O . LYS A 1 88 ? -23.624 -4.260 38.244 1.00 84.56 88 LYS A O 1
ATOM 714 N N . LYS A 1 89 ? -22.062 -5.333 37.038 1.00 83.94 89 LYS A N 1
ATOM 715 C CA . LYS A 1 89 ? -21.615 -6.257 38.090 1.00 83.94 89 LYS A CA 1
ATOM 716 C C . LYS A 1 89 ? -20.449 -5.717 38.929 1.00 83.94 89 LYS A C 1
ATOM 718 O O . LYS A 1 89 ? -20.015 -6.427 39.830 1.00 83.94 89 LYS A O 1
ATOM 723 N N . GLY A 1 90 ? -19.945 -4.508 38.653 1.00 79.00 90 GLY A N 1
ATOM 724 C CA . GLY A 1 90 ? -18.822 -3.909 39.387 1.00 79.00 90 GLY A CA 1
ATOM 725 C C . GLY A 1 90 ? -17.516 -4.700 39.268 1.00 79.00 90 GLY A C 1
ATOM 726 O O . GLY A 1 90 ? -16.715 -4.725 40.199 1.00 79.00 90 GLY A O 1
ATOM 727 N N . LYS A 1 91 ? -17.320 -5.422 38.157 1.00 80.06 91 LYS A N 1
ATOM 728 C CA . LYS A 1 91 ? -16.109 -6.210 37.915 1.00 80.06 91 LYS A CA 1
ATOM 729 C C . LYS A 1 91 ? -15.111 -5.425 37.071 1.00 80.06 91 LYS A C 1
ATOM 731 O O . LYS A 1 91 ? -14.992 -5.645 35.869 1.00 80.06 91 LYS A O 1
ATOM 736 N N . ASP A 1 92 ? -14.359 -4.548 37.721 1.00 78.44 92 ASP A N 1
ATOM 737 C CA . ASP A 1 92 ? -13.440 -3.631 37.037 1.00 78.44 92 ASP A CA 1
ATOM 738 C C . ASP A 1 92 ? -12.358 -4.353 36.215 1.00 78.44 92 ASP A C 1
ATOM 740 O O . ASP A 1 92 ? -11.995 -3.899 35.135 1.00 78.44 92 ASP A O 1
ATOM 744 N N . LYS A 1 93 ? -11.884 -5.523 36.671 1.00 80.06 93 LYS A N 1
ATOM 745 C CA . LYS A 1 93 ? -10.887 -6.328 35.940 1.00 80.06 93 LYS A CA 1
ATOM 746 C C . LYS A 1 93 ? -11.425 -6.857 34.607 1.00 80.06 93 LYS A C 1
ATOM 748 O O . LYS A 1 93 ? -10.762 -6.701 33.587 1.00 80.06 93 LYS A O 1
ATOM 753 N N . ASP A 1 94 ? -12.636 -7.414 34.620 1.00 77.38 94 ASP A N 1
ATOM 754 C CA . ASP A 1 94 ? -13.305 -7.934 33.423 1.00 77.38 94 ASP A CA 1
ATOM 755 C C . ASP A 1 94 ? -13.600 -6.783 32.438 1.00 77.38 94 ASP A C 1
ATOM 757 O O . ASP A 1 94 ? -13.488 -6.956 31.230 1.00 77.38 94 ASP A O 1
ATOM 761 N N . VAL A 1 95 ? -13.931 -5.583 32.939 1.00 79.75 95 VAL A N 1
ATOM 762 C CA . VAL A 1 95 ? -14.141 -4.388 32.099 1.00 79.75 95 VAL A CA 1
ATOM 763 C C . VAL A 1 95 ? -12.849 -3.953 31.407 1.00 79.75 95 VAL A C 1
ATOM 765 O O . VAL A 1 95 ? -12.884 -3.666 30.215 1.00 79.75 95 VAL A O 1
ATOM 768 N N . ILE A 1 96 ? -11.718 -3.940 32.117 1.00 82.56 96 ILE A N 1
ATOM 769 C CA . ILE A 1 96 ? -10.411 -3.566 31.552 1.00 82.56 96 ILE A CA 1
ATOM 770 C C . ILE A 1 96 ? -9.964 -4.571 30.481 1.00 82.56 96 ILE A C 1
ATOM 772 O O . ILE A 1 96 ? -9.465 -4.172 29.431 1.00 82.56 96 ILE A O 1
ATOM 776 N N . GLU A 1 97 ? -10.159 -5.869 30.723 1.00 83.88 97 GLU A N 1
ATOM 777 C CA . GLU A 1 97 ? -9.828 -6.920 29.756 1.00 83.88 97 GLU A CA 1
ATOM 778 C C . GLU A 1 97 ? -10.699 -6.823 28.496 1.00 83.88 97 GLU A C 1
ATOM 780 O O . GLU A 1 97 ? -10.188 -6.876 27.374 1.00 83.88 97 GLU A O 1
ATOM 785 N N . LEU A 1 98 ? -12.004 -6.589 28.667 1.00 79.69 98 LEU A N 1
ATOM 786 C CA . LEU A 1 98 ? -12.903 -6.347 27.543 1.00 79.69 98 LEU A CA 1
ATOM 787 C C . LEU A 1 98 ? -12.569 -5.046 26.803 1.00 79.69 98 LEU A C 1
ATOM 789 O O . LEU A 1 98 ? -12.660 -5.031 25.580 1.00 79.69 98 LEU A O 1
ATOM 793 N N . ASP A 1 99 ? -12.149 -3.982 27.490 1.00 77.88 99 ASP A N 1
ATOM 794 C CA . ASP A 1 99 ? -11.720 -2.731 26.850 1.00 77.88 99 ASP A CA 1
ATOM 795 C C . ASP A 1 99 ? -10.442 -2.908 26.030 1.00 77.88 99 ASP A C 1
ATOM 797 O O . ASP A 1 99 ? -10.338 -2.356 24.935 1.00 77.88 99 ASP A O 1
ATOM 801 N N . ALA A 1 100 ? -9.497 -3.725 26.498 1.00 77.19 100 ALA A N 1
ATOM 802 C CA . ALA A 1 100 ? -8.302 -4.065 25.732 1.00 77.19 100 ALA A CA 1
ATOM 803 C C . ALA A 1 100 ? -8.650 -4.859 24.460 1.00 77.19 100 ALA A C 1
ATOM 805 O O . ALA A 1 100 ? -8.143 -4.548 23.383 1.00 77.19 100 ALA A O 1
ATOM 806 N N . LEU A 1 101 ? -9.560 -5.833 24.564 1.00 73.44 101 LEU A N 1
ATOM 807 C CA . LEU A 1 101 ? -10.040 -6.623 23.425 1.00 73.44 101 LEU A CA 1
ATOM 808 C C . LEU A 1 101 ? -10.839 -5.775 22.426 1.00 73.44 101 LEU A C 1
ATOM 810 O O . LEU A 1 101 ? -10.612 -5.872 21.221 1.00 73.44 101 LEU A O 1
ATOM 814 N N . ILE A 1 102 ? -11.744 -4.919 22.909 1.00 70.62 102 ILE A N 1
ATOM 815 C CA . ILE A 1 102 ? -12.525 -4.000 22.070 1.00 70.62 102 ILE A CA 1
ATOM 816 C C . ILE A 1 102 ? -11.593 -3.004 21.383 1.00 70.62 102 ILE A C 1
ATOM 818 O O . ILE A 1 102 ? -11.728 -2.810 20.184 1.00 70.62 102 ILE A O 1
ATOM 822 N N . SER A 1 103 ? -10.615 -2.439 22.092 1.00 64.25 103 SER A N 1
ATOM 823 C CA . SER A 1 103 ? -9.611 -1.531 21.522 1.00 64.25 103 SER A CA 1
ATOM 824 C C . SER A 1 103 ? -8.765 -2.216 20.444 1.00 64.25 103 SER A C 1
ATOM 826 O O . SER A 1 103 ? -8.559 -1.664 19.366 1.00 64.25 103 SER A O 1
ATOM 828 N N . GLN A 1 104 ? -8.343 -3.463 20.674 1.00 63.34 104 GLN A N 1
ATOM 829 C CA . GLN A 1 104 ? -7.607 -4.255 19.686 1.00 63.34 104 GLN A CA 1
ATOM 830 C C . GLN A 1 104 ? -8.437 -4.538 18.422 1.00 63.34 104 GLN A C 1
ATOM 832 O O . GLN A 1 104 ? -7.890 -4.560 17.320 1.00 63.34 104 GLN A O 1
ATOM 837 N N . TRP A 1 105 ? -9.749 -4.733 18.567 1.00 58.75 105 TRP A N 1
ATOM 838 C CA . TRP A 1 105 ? -10.689 -4.837 17.448 1.00 58.75 105 TRP A CA 1
ATOM 839 C C . TRP A 1 105 ? -10.987 -3.473 16.800 1.00 58.75 105 TRP A C 1
ATOM 841 O O . TRP A 1 105 ? -11.125 -3.390 15.583 1.00 58.75 105 TRP A O 1
ATOM 851 N N . GLU A 1 106 ? -11.040 -2.387 17.574 1.00 58.56 106 GLU A N 1
ATOM 852 C CA . GLU A 1 106 ? -11.267 -1.018 17.092 1.00 58.56 106 GLU A CA 1
ATOM 853 C C . GLU A 1 106 ? -10.081 -0.439 16.312 1.00 58.56 106 GLU A C 1
ATOM 855 O O . GLU A 1 106 ? -10.254 0.413 15.443 1.00 58.56 106 GLU A O 1
ATOM 860 N N . GLN A 1 107 ? -8.883 -0.979 16.514 1.00 57.88 107 GLN A N 1
ATOM 861 C CA . GLN A 1 107 ? -7.734 -0.693 15.656 1.00 57.88 107 GLN A CA 1
ATOM 862 C C . GLN A 1 107 ? -7.800 -1.375 14.279 1.00 57.88 107 GLN A C 1
ATOM 864 O O . GLN A 1 107 ? -6.929 -1.137 13.445 1.00 57.88 107 GLN A O 1
ATOM 869 N N . GLN A 1 108 ? -8.814 -2.208 14.015 1.00 62.44 108 GLN A N 1
ATOM 870 C CA . GLN A 1 108 ? -8.990 -2.901 12.734 1.00 62.44 108 GLN A CA 1
ATOM 871 C C . GLN A 1 108 ? -10.050 -2.266 11.826 1.00 62.44 108 GLN A C 1
ATOM 873 O O . GLN A 1 108 ? -10.455 -2.906 10.861 1.00 62.44 108 GLN A O 1
ATOM 878 N N . TRP A 1 109 ? -10.517 -1.050 12.111 1.00 71.62 109 TRP A N 1
ATOM 879 C CA . TRP A 1 109 ? -11.469 -0.368 11.230 1.00 71.62 109 TRP A CA 1
ATOM 880 C C . TRP A 1 109 ? -10.720 0.305 10.083 1.00 71.62 109 TRP A C 1
ATOM 882 O O . TRP A 1 109 ? -9.688 0.951 10.288 1.00 71.62 109 TRP A O 1
ATOM 892 N N . PHE A 1 110 ? -11.236 0.154 8.867 1.00 74.88 110 PHE A N 1
ATOM 893 C CA . PHE A 1 110 ? -10.606 0.653 7.651 1.00 74.88 110 PHE A CA 1
ATOM 894 C C . PHE A 1 110 ? -11.510 1.686 6.974 1.00 74.88 110 PHE A C 1
ATOM 896 O O . PHE A 1 110 ? -12.655 1.416 6.608 1.00 74.88 110 PHE A O 1
ATOM 903 N N . PHE A 1 111 ? -10.976 2.890 6.753 1.00 81.88 111 PHE A N 1
ATOM 904 C CA . PHE A 1 111 ? -11.713 4.002 6.146 1.00 81.88 111 PHE A CA 1
ATOM 905 C C . PHE A 1 111 ? -11.057 4.485 4.854 1.00 81.88 111 PHE A C 1
ATOM 907 O O . PHE A 1 111 ? -9.841 4.654 4.795 1.00 81.88 111 PHE A O 1
ATOM 914 N N . CYS A 1 112 ? -11.861 4.713 3.807 1.00 81.00 112 CYS A N 1
ATOM 915 C CA . CYS A 1 112 ? -11.361 5.224 2.525 1.00 81.00 112 CYS A CA 1
ATOM 916 C C . CYS A 1 112 ? -10.664 6.583 2.669 1.00 81.00 112 CYS A C 1
ATOM 918 O O . CYS A 1 112 ? -9.729 6.881 1.931 1.00 81.00 112 CYS A O 1
ATOM 920 N N . ASN A 1 113 ? -11.153 7.417 3.586 1.00 81.69 113 ASN A N 1
ATOM 921 C CA . ASN A 1 113 ? -10.630 8.741 3.874 1.00 81.69 113 ASN A CA 1
ATOM 922 C C . ASN A 1 113 ? -10.966 9.147 5.323 1.00 81.69 113 ASN A C 1
ATOM 924 O O . ASN A 1 113 ? -11.689 8.449 6.038 1.00 81.69 113 ASN A O 1
ATOM 928 N N . TYR A 1 114 ? -10.445 10.302 5.738 1.00 81.56 114 TYR A N 1
ATOM 929 C CA . TYR A 1 114 ? -10.675 10.856 7.074 1.00 81.56 114 TYR A CA 1
ATOM 930 C C . TYR A 1 114 ? -12.144 11.249 7.322 1.00 81.56 114 TYR A C 1
ATOM 932 O O . TYR A 1 114 ? -12.632 11.156 8.445 1.00 81.56 114 TYR A O 1
ATOM 940 N N . GLU A 1 115 ? -12.880 11.648 6.280 1.00 85.06 115 GLU A N 1
ATOM 941 C CA . GLU A 1 115 ? -14.297 12.015 6.404 1.00 85.06 115 GLU A CA 1
ATOM 942 C C . GLU A 1 115 ? -15.167 10.813 6.783 1.00 85.06 115 GLU A C 1
ATOM 944 O O . GLU A 1 115 ? -15.990 10.915 7.689 1.00 85.06 115 GLU A O 1
ATOM 949 N N . HIS A 1 116 ? -14.951 9.660 6.147 1.00 84.06 116 HIS A N 1
ATOM 950 C CA . HIS A 1 116 ? -15.659 8.419 6.461 1.00 84.06 116 HIS A CA 1
ATOM 951 C C . HIS A 1 116 ? -15.337 7.928 7.871 1.00 84.06 116 HIS A C 1
ATOM 953 O O . HIS A 1 116 ? -16.231 7.469 8.572 1.00 84.06 116 HIS A O 1
ATOM 959 N N . GLN A 1 117 ? -14.089 8.085 8.321 1.00 81.75 117 GLN A N 1
ATOM 960 C CA . GLN A 1 117 ? -13.728 7.812 9.711 1.00 81.75 117 GLN A CA 1
ATOM 961 C C . GLN A 1 117 ? -14.526 8.700 10.679 1.00 81.75 117 GLN A C 1
ATOM 963 O O . GLN A 1 117 ? -15.099 8.213 11.653 1.00 81.75 117 GLN A O 1
ATOM 968 N N . ALA A 1 118 ? -14.592 10.007 10.414 1.00 82.81 118 ALA A N 1
ATOM 969 C CA . ALA A 1 118 ? -15.320 10.944 11.265 1.00 82.81 118 ALA A CA 1
ATOM 970 C C . ALA A 1 118 ? -16.831 10.649 11.298 1.00 82.81 118 ALA A C 1
ATOM 972 O O . ALA A 1 118 ? -17.426 10.635 12.376 1.00 82.81 118 ALA A O 1
ATOM 973 N N . GLN A 1 119 ? -17.438 10.368 10.142 1.00 84.94 119 GLN A N 1
ATOM 974 C CA . GLN A 1 119 ? -18.855 10.002 10.027 1.00 84.94 119 GLN A CA 1
ATOM 975 C C . GLN A 1 119 ? -19.173 8.713 10.789 1.00 84.94 119 GLN A C 1
ATOM 977 O O . GLN A 1 119 ? -20.154 8.656 11.536 1.00 84.94 119 GLN A O 1
ATOM 982 N N . PHE A 1 120 ? -18.297 7.716 10.672 1.00 83.50 120 PHE A N 1
ATOM 983 C CA . PHE A 1 120 ? -18.417 6.461 11.395 1.00 83.50 120 PHE A CA 1
ATOM 984 C C . PHE A 1 120 ? -18.422 6.687 12.917 1.00 83.50 120 PHE A C 1
ATOM 986 O O . PHE A 1 120 ? -19.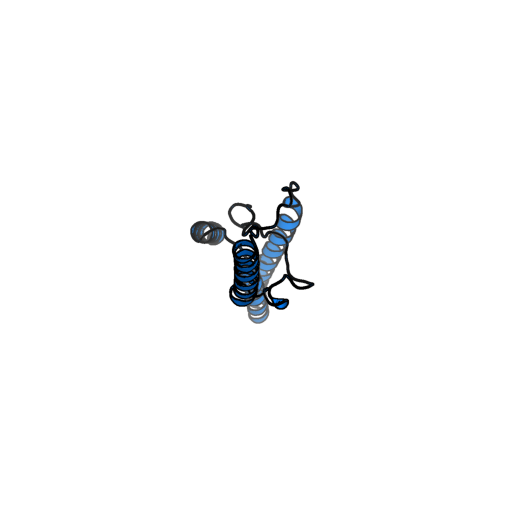326 6.235 13.626 1.00 83.50 120 PHE A O 1
ATOM 993 N N . HIS A 1 121 ? -17.465 7.465 13.437 1.00 78.62 121 HIS A N 1
ATOM 994 C CA . HIS A 1 121 ? -17.412 7.784 14.866 1.00 78.62 121 HIS A CA 1
ATOM 995 C C . HIS A 1 121 ? -18.627 8.591 15.342 1.00 78.62 121 HIS A C 1
ATOM 997 O O . HIS A 1 121 ? -19.145 8.306 16.419 1.00 78.62 121 HIS A O 1
ATOM 1003 N N . GLN A 1 122 ? -19.134 9.538 14.549 1.00 82.31 122 GLN A N 1
ATOM 1004 C CA . GLN A 1 122 ? -20.345 10.294 14.892 1.00 82.31 122 GLN A CA 1
ATOM 1005 C C . GLN A 1 122 ? -21.571 9.382 15.016 1.00 82.31 122 GLN A C 1
ATOM 1007 O O . GLN A 1 122 ? -22.325 9.478 15.982 1.00 82.31 122 GLN A O 1
ATOM 1012 N N . ARG A 1 123 ? -21.750 8.448 14.078 1.00 75.69 123 ARG A N 1
ATOM 1013 C CA . ARG A 1 123 ? -22.871 7.497 14.091 1.00 75.69 123 ARG A CA 1
ATOM 1014 C C . ARG A 1 123 ? -22.826 6.556 15.298 1.00 75.69 123 ARG A C 1
ATOM 1016 O O . ARG A 1 123 ? -23.870 6.194 15.837 1.00 75.69 123 ARG A O 1
ATOM 1023 N N . HIS A 1 124 ? -21.629 6.158 15.724 1.00 69.06 124 HIS A N 1
ATOM 1024 C CA . HIS A 1 124 ? -21.433 5.179 16.794 1.00 69.06 124 HIS A CA 1
ATOM 1025 C C . HIS A 1 124 ? -21.205 5.772 18.191 1.00 69.06 124 HIS A C 1
ATOM 1027 O O . HIS A 1 124 ? -21.230 5.014 19.156 1.00 69.06 124 HIS A O 1
ATOM 1033 N N . GLN A 1 125 ? -21.034 7.090 18.331 1.00 59.12 125 GLN A N 1
ATOM 1034 C CA . GLN A 1 125 ? -20.950 7.772 19.632 1.00 59.12 125 GLN A CA 1
ATOM 1035 C C . GLN A 1 125 ? -22.317 8.004 20.301 1.00 59.12 125 GLN A C 1
ATOM 1037 O O . GLN A 1 125 ? -22.371 8.258 21.502 1.00 59.12 125 GLN A O 1
ATOM 1042 N N . HIS A 1 126 ? -23.420 7.918 19.550 1.00 47.59 126 HIS A N 1
ATOM 1043 C CA . HIS A 1 126 ? -24.779 8.192 20.043 1.00 47.59 126 HIS A CA 1
ATOM 1044 C C . HIS A 1 126 ? -25.589 6.940 20.442 1.00 47.59 126 HIS A C 1
ATOM 1046 O O . HIS A 1 126 ? -26.800 7.039 20.651 1.00 47.59 126 HIS A O 1
ATOM 1052 N N . HIS A 1 127 ? -24.944 5.777 20.571 1.00 43.22 127 HIS A N 1
ATOM 1053 C CA . HIS A 1 127 ? -25.554 4.501 20.971 1.00 43.22 127 HIS A CA 1
ATOM 1054 C C . HIS A 1 127 ? -24.799 3.856 22.134 1.00 43.22 127 HIS A C 1
ATOM 1056 O O . HIS A 1 127 ? -25.468 3.180 22.948 1.00 43.22 127 HIS A O 1
#

Organism: NCBI:txid90241

pLDDT: mean 72.81, std 15.3, range [39.72, 96.62]

Radius of gyration: 25.94 Å; chains: 1; bounding box: 56×29×81 Å

Sequence (127 aa):
MFAFITILFITSIIMWGFFKFMYPKPPKYSYPQEGDVISPRLCDECGYPLAQYRGVIEPIIEQPSAQKLTADTANAKNLRQQRQMAVKKGKDKDVIELDALISQWEQQWFFCNYEHQAQFHQRHQHH